Protein AF-A0A966TFN7-F1 (afdb_monomer)

pLDDT: mean 80.76, std 10.46, range [46.75, 93.0]

Solvent-accessible surface area (backbone atoms only — not comparable to full-atom values): 4097 Å² total; per-residue (Å²): 129,87,8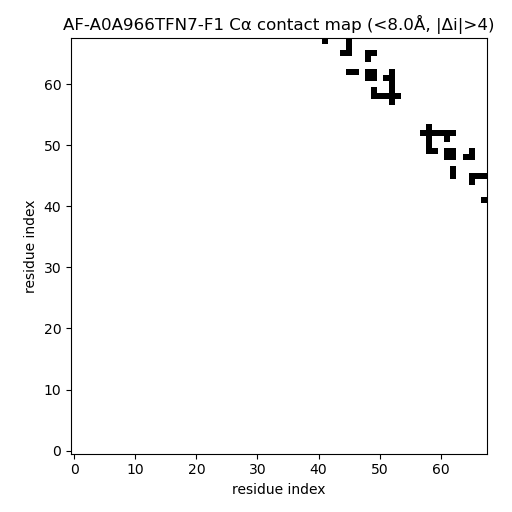6,71,76,82,76,64,91,83,58,80,74,83,63,81,60,53,68,61,54,48,51,49,52,51,47,51,64,75,50,69,52,48,68,60,54,50,47,66,55,47,52,58,54,26,50,50,32,24,53,55,16,47,78,71,76,38,32,71,60,27,36,61,72,40,57,129

Mean predicted aligned error: 11.73 Å

Structure (mmCIF, N/CA/C/O backbone):
data_AF-A0A966TFN7-F1
#
_entry.id   AF-A0A966TFN7-F1
#
loop_
_atom_site.group_PDB
_atom_site.id
_atom_site.type_symbol
_atom_site.label_atom_id
_atom_site.label_alt_id
_atom_site.label_comp_id
_atom_site.label_asym_id
_atom_site.label_entity_id
_atom_site.label_seq_id
_atom_site.pdbx_PDB_ins_code
_atom_site.Cartn_x
_atom_site.Cartn_y
_atom_site.Cartn_z
_atom_site.occupancy
_atom_site.B_iso_or_equiv
_atom_site.auth_seq_id
_atom_site.auth_comp_id
_atom_site.auth_asym_id
_atom_site.auth_atom_id
_atom_site.pdbx_PDB_model_num
ATOM 1 N N . MET A 1 1 ? 37.486 -29.249 -42.371 1.00 46.75 1 MET A N 1
ATOM 2 C CA . MET A 1 1 ? 37.124 -28.768 -41.017 1.00 46.75 1 MET A CA 1
ATOM 3 C C . MET A 1 1 ? 36.577 -27.354 -41.147 1.00 46.75 1 MET A C 1
ATOM 5 O O . MET A 1 1 ? 37.292 -26.491 -41.633 1.00 46.75 1 MET A O 1
ATOM 9 N N . PHE A 1 2 ? 35.297 -27.133 -40.831 1.00 57.31 2 PHE A N 1
ATOM 10 C CA . PHE A 1 2 ? 34.637 -25.835 -41.014 1.00 57.31 2 PHE A CA 1
ATOM 11 C C . PHE A 1 2 ? 35.377 -24.729 -40.247 1.00 57.31 2 PHE A C 1
ATOM 13 O O . PHE A 1 2 ? 35.437 -24.763 -39.018 1.00 57.31 2 PHE A O 1
ATOM 20 N N . GLY A 1 3 ? 35.933 -23.762 -40.983 1.00 60.25 3 GLY A N 1
ATOM 21 C CA . GLY A 1 3 ? 36.690 -22.621 -40.466 1.00 60.25 3 GLY A CA 1
ATOM 22 C C . GLY A 1 3 ? 35.827 -21.675 -39.634 1.00 60.25 3 GLY A C 1
ATOM 23 O O . GLY A 1 3 ? 35.398 -20.621 -40.097 1.00 60.25 3 GLY A O 1
ATOM 24 N N . ARG A 1 4 ? 35.556 -22.047 -38.382 1.00 65.12 4 ARG A N 1
ATOM 25 C CA . ARG A 1 4 ? 34.886 -21.170 -37.422 1.00 65.12 4 ARG A CA 1
ATOM 26 C C . ARG A 1 4 ? 35.888 -20.117 -36.946 1.00 65.12 4 ARG A C 1
ATOM 28 O O . ARG A 1 4 ? 36.853 -20.450 -36.262 1.00 65.12 4 ARG A O 1
ATOM 35 N N . LYS A 1 5 ? 35.649 -18.845 -37.290 1.00 67.00 5 LYS A N 1
ATOM 36 C CA . LYS A 1 5 ? 36.368 -17.709 -36.691 1.00 67.00 5 LYS A CA 1
ATOM 37 C C . LYS A 1 5 ? 36.217 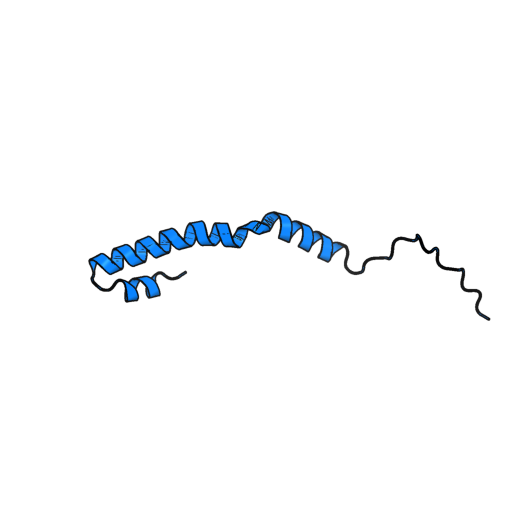-17.777 -35.166 1.00 67.00 5 LYS A C 1
ATOM 39 O O . LYS A 1 5 ? 35.104 -17.969 -34.669 1.00 67.00 5 LYS A O 1
ATOM 44 N N . LYS A 1 6 ? 37.331 -17.651 -34.431 1.00 64.50 6 LYS A N 1
ATOM 45 C CA . LYS A 1 6 ? 37.328 -17.578 -32.962 1.00 64.50 6 LYS A CA 1
ATOM 46 C C . LYS A 1 6 ? 36.422 -16.418 -32.549 1.00 64.50 6 LYS A C 1
ATOM 48 O O . LYS A 1 6 ? 36.577 -15.306 -33.037 1.00 64.50 6 LYS A O 1
ATOM 53 N N . ARG A 1 7 ? 35.429 -16.707 -31.710 1.00 61.25 7 ARG A N 1
ATOM 54 C CA . ARG A 1 7 ? 34.488 -15.705 -31.210 1.00 61.25 7 ARG A CA 1
ATOM 55 C C . ARG A 1 7 ? 35.237 -14.824 -30.213 1.00 61.25 7 ARG A C 1
ATOM 57 O O . ARG A 1 7 ? 35.768 -15.364 -29.246 1.00 61.25 7 ARG A O 1
AT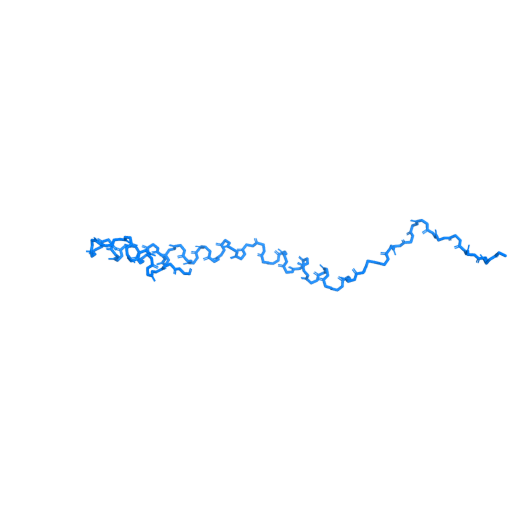OM 64 N N . ASP A 1 8 ? 35.282 -13.516 -30.454 1.00 63.50 8 ASP A N 1
ATOM 65 C CA . ASP A 1 8 ? 35.946 -12.571 -29.556 1.00 63.50 8 ASP A CA 1
ATOM 66 C C . ASP A 1 8 ? 35.433 -12.729 -28.116 1.00 63.50 8 ASP A C 1
ATOM 68 O O . ASP A 1 8 ? 34.217 -12.658 -27.891 1.00 63.50 8 ASP A O 1
ATOM 72 N N . PRO A 1 9 ? 36.323 -12.933 -27.126 1.00 64.56 9 PRO A N 1
ATOM 73 C CA . PRO A 1 9 ? 35.923 -13.117 -25.732 1.00 64.56 9 PRO A CA 1
ATOM 74 C C . PRO A 1 9 ? 35.270 -11.862 -25.134 1.00 64.56 9 PRO A C 1
ATOM 76 O O . PRO A 1 9 ? 34.526 -11.972 -24.163 1.00 64.56 9 PRO A O 1
ATOM 79 N N . ASN A 1 10 ? 35.489 -10.695 -25.751 1.00 61.38 10 ASN A N 1
ATOM 80 C CA . ASN A 1 10 ? 34.942 -9.409 -25.321 1.00 61.38 10 ASN A CA 1
ATOM 81 C C . ASN A 1 10 ? 33.668 -8.984 -26.083 1.00 61.38 10 ASN A C 1
ATOM 83 O O . ASN A 1 10 ? 33.176 -7.870 -25.910 1.00 61.38 10 ASN A O 1
ATOM 87 N N . ALA A 1 11 ? 33.121 -9.845 -26.951 1.00 65.06 11 ALA A N 1
ATOM 88 C CA . ALA A 1 11 ? 31.888 -9.530 -27.665 1.00 65.06 11 ALA A CA 1
ATOM 89 C C . ALA A 1 11 ? 30.692 -9.529 -26.689 1.00 65.06 11 ALA A C 1
ATOM 91 O O . ALA A 1 11 ? 30.463 -10.539 -26.010 1.00 65.06 11 ALA A O 1
ATOM 92 N N . PRO A 1 12 ? 29.882 -8.451 -26.628 1.00 65.88 12 PRO A N 1
ATOM 93 C CA . PRO A 1 12 ? 28.734 -8.400 -25.733 1.00 65.88 12 PRO A CA 1
ATOM 94 C C . PRO A 1 12 ? 27.772 -9.538 -26.080 1.00 65.88 12 PRO A C 1
ATOM 96 O O . PRO A 1 12 ? 27.201 -9.597 -27.175 1.00 65.88 12 PRO A O 1
ATOM 99 N N . LYS A 1 13 ? 27.606 -10.483 -25.145 1.00 69.94 13 LYS A N 1
ATOM 100 C CA . LYS A 1 13 ? 26.663 -11.593 -25.312 1.00 69.94 13 LYS A CA 1
ATOM 101 C C . LYS A 1 13 ? 25.279 -10.996 -25.546 1.00 69.94 13 LYS A C 1
ATOM 103 O O . LYS A 1 13 ? 24.785 -10.234 -24.717 1.00 69.94 13 LYS A O 1
ATOM 108 N N . LYS A 1 14 ? 24.647 -11.352 -26.670 1.00 70.81 14 LYS A N 1
ATOM 109 C CA . LYS A 1 14 ? 23.261 -10.966 -26.958 1.00 70.81 14 LYS A CA 1
ATOM 110 C C . LYS A 1 14 ? 22.375 -11.514 -25.841 1.00 70.81 1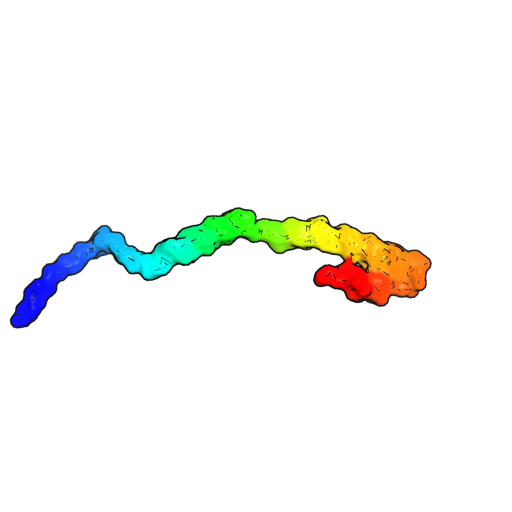4 LYS A C 1
ATOM 112 O O . LYS A 1 14 ? 22.077 -12.707 -25.806 1.00 70.81 14 LYS A O 1
ATOM 117 N N . VAL A 1 15 ? 22.002 -10.648 -24.904 1.00 73.69 15 VAL A N 1
ATOM 118 C CA . VAL A 1 15 ? 21.086 -10.998 -23.822 1.00 73.69 15 VAL A CA 1
ATOM 119 C C . VAL A 1 15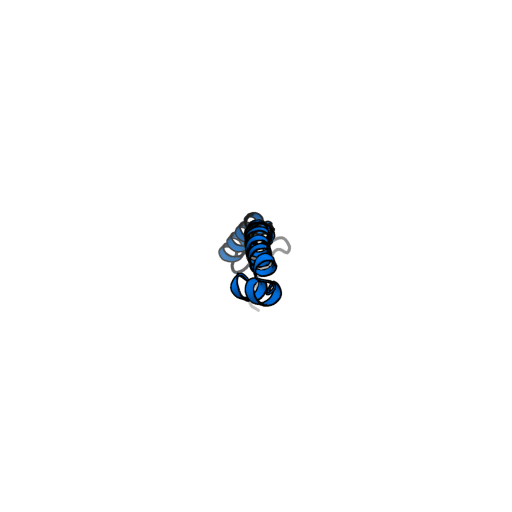 ? 19.721 -11.220 -24.460 1.00 73.69 15 VAL A C 1
ATOM 121 O O . VAL A 1 15 ? 19.151 -10.304 -25.057 1.00 73.69 15 VAL A O 1
ATOM 124 N N . ARG A 1 16 ? 19.215 -12.454 -24.385 1.00 79.56 16 ARG A N 1
ATOM 125 C CA . ARG A 1 16 ? 17.853 -12.771 -24.825 1.00 79.56 16 ARG A CA 1
ATOM 126 C C . ARG A 1 16 ? 16.856 -11.943 -24.004 1.00 79.56 16 ARG A C 1
ATOM 128 O O . ARG A 1 16 ? 17.077 -11.721 -22.818 1.00 79.56 16 ARG A O 1
ATOM 135 N N . PHE A 1 17 ? 15.781 -11.480 -24.644 1.00 82.00 17 PHE A N 1
ATOM 136 C CA . PHE A 1 17 ? 14.698 -10.713 -24.008 1.00 82.00 17 PHE A CA 1
ATOM 137 C C . PHE A 1 17 ? 15.123 -9.386 -23.357 1.00 82.00 17 PHE A C 1
ATOM 139 O O . PHE A 1 17 ? 14.605 -9.012 -22.307 1.00 82.00 17 PHE A O 1
ATOM 146 N N . LYS A 1 18 ? 16.046 -8.644 -23.989 1.00 83.75 18 LYS A N 1
ATOM 147 C CA . LYS A 1 18 ? 16.500 -7.331 -23.498 1.00 83.75 18 LYS A CA 1
ATOM 148 C C . LYS A 1 18 ? 15.327 -6.391 -23.189 1.00 83.75 18 LYS A C 1
ATOM 150 O O . LYS A 1 18 ? 15.307 -5.818 -22.111 1.00 83.75 18 LYS A O 1
ATOM 155 N N . THR A 1 19 ? 14.340 -6.305 -24.080 1.00 85.00 19 THR A N 1
ATOM 156 C CA . THR A 1 19 ? 13.182 -5.407 -23.950 1.00 85.00 19 THR A CA 1
ATOM 157 C C . THR A 1 19 ? 12.310 -5.743 -22.739 1.00 85.00 19 THR A C 1
ATOM 159 O O . THR A 1 19 ? 11.997 -4.865 -21.946 1.00 85.00 19 THR A O 1
ATOM 162 N N . ILE A 1 20 ? 11.983 -7.026 -22.542 1.00 86.94 20 ILE A N 1
ATOM 163 C CA . ILE A 1 20 ? 11.184 -7.491 -21.394 1.00 86.94 20 ILE A CA 1
ATOM 164 C C . ILE A 1 20 ? 11.961 -7.281 -20.092 1.00 86.94 20 ILE A C 1
ATOM 166 O O . ILE A 1 20 ? 11.411 -6.802 -19.103 1.00 86.94 20 ILE A O 1
ATOM 170 N N . ARG A 1 21 ? 13.261 -7.603 -20.092 1.00 86.44 21 ARG A N 1
ATOM 171 C CA . ARG A 1 21 ? 14.123 -7.435 -18.918 1.00 86.44 21 ARG A CA 1
ATOM 172 C C . ARG A 1 21 ? 14.251 -5.967 -18.514 1.00 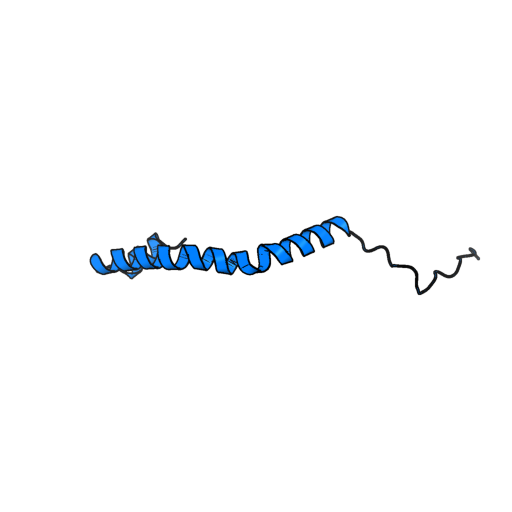86.44 21 ARG A C 1
ATOM 174 O O . ARG A 1 21 ? 14.278 -5.669 -17.323 1.00 86.44 21 ARG A O 1
ATOM 181 N N . ASP A 1 22 ? 14.340 -5.071 -19.488 1.00 87.19 22 ASP A N 1
ATOM 182 C CA . ASP A 1 22 ? 14.458 -3.635 -19.248 1.00 87.19 22 ASP A CA 1
ATOM 183 C C . ASP A 1 22 ? 13.134 -3.042 -18.749 1.00 87.19 22 ASP A C 1
ATOM 185 O O . ASP A 1 22 ? 13.113 -2.355 -17.729 1.00 87.19 22 ASP A O 1
ATOM 189 N N . ALA A 1 23 ? 12.010 -3.432 -19.361 1.00 87.19 23 ALA A N 1
ATOM 190 C CA . ALA A 1 23 ? 10.676 -3.080 -18.881 1.00 87.19 23 ALA A CA 1
ATOM 191 C C . ALA A 1 23 ? 10.442 -3.556 -17.436 1.00 87.19 23 ALA A C 1
ATOM 193 O O . ALA A 1 23 ? 9.972 -2.784 -16.603 1.00 87.19 23 ALA A O 1
ATOM 194 N N . TYR A 1 24 ? 10.842 -4.788 -17.098 1.00 84.31 24 TYR A N 1
ATOM 195 C CA . TYR A 1 24 ? 10.745 -5.305 -15.730 1.00 84.31 24 TYR A CA 1
ATOM 196 C C . TYR A 1 24 ? 11.674 -4.571 -14.754 1.00 84.31 24 TYR A C 1
ATOM 198 O O . TYR A 1 24 ? 11.294 -4.305 -13.617 1.00 84.31 24 TYR A O 1
ATOM 206 N N . SER A 1 25 ? 12.887 -4.216 -15.180 1.00 84.44 25 SER A N 1
ATOM 207 C CA . SER A 1 25 ? 13.833 -3.429 -14.378 1.00 84.44 25 SER A CA 1
ATOM 208 C C . SER A 1 25 ? 13.278 -2.037 -14.052 1.00 84.44 25 SER A C 1
ATOM 210 O O . SER A 1 25 ? 13.338 -1.599 -12.899 1.00 84.44 25 SER A O 1
ATOM 212 N N . LEU A 1 26 ? 12.683 -1.368 -15.044 1.00 83.25 26 LEU A N 1
ATOM 213 C CA . LEU A 1 26 ? 11.997 -0.087 -14.874 1.00 83.25 26 LEU A CA 1
ATOM 214 C C . LEU A 1 26 ? 10.779 -0.230 -13.959 1.00 83.25 26 LEU A C 1
ATOM 216 O O . LEU A 1 26 ? 10.677 0.488 -12.964 1.00 83.25 26 LEU A O 1
ATOM 220 N N . ALA A 1 27 ? 9.911 -1.206 -14.225 1.00 80.62 27 ALA A N 1
ATOM 221 C CA . ALA A 1 27 ? 8.752 -1.498 -13.390 1.00 80.62 27 ALA A CA 1
ATOM 222 C C . ALA A 1 27 ? 9.179 -1.745 -11.935 1.00 80.62 27 ALA A C 1
ATOM 224 O O . ALA A 1 27 ? 8.688 -1.093 -11.022 1.00 80.62 27 ALA A O 1
ATOM 225 N N . ARG A 1 28 ? 10.177 -2.596 -11.693 1.00 79.94 28 ARG A N 1
ATOM 226 C CA . ARG A 1 28 ? 10.679 -2.885 -10.344 1.00 79.94 28 ARG A CA 1
ATOM 227 C C . ARG A 1 28 ? 11.262 -1.652 -9.645 1.00 79.94 28 ARG A C 1
ATOM 229 O O . ARG A 1 28 ? 11.130 -1.543 -8.428 1.00 79.94 28 ARG A O 1
ATOM 236 N N . LYS A 1 29 ? 11.898 -0.728 -10.376 1.00 78.50 29 LYS A N 1
ATOM 237 C CA . LYS A 1 29 ? 12.383 0.546 -9.815 1.00 78.50 29 LYS A CA 1
ATOM 238 C C . LYS A 1 29 ? 11.229 1.440 -9.367 1.00 78.50 29 LYS A C 1
ATOM 240 O O . LYS A 1 29 ? 11.261 1.938 -8.245 1.00 78.50 29 LYS A O 1
ATOM 245 N N . HIS A 1 30 ? 10.219 1.620 -10.212 1.00 77.50 30 HIS A N 1
ATOM 246 C CA . HIS A 1 30 ? 9.101 2.527 -9.930 1.00 77.50 30 HIS A CA 1
ATOM 247 C C . HIS A 1 30 ? 8.072 1.932 -8.961 1.00 77.50 30 HIS A C 1
ATOM 249 O O . HIS A 1 30 ? 7.514 2.649 -8.132 1.00 77.50 30 HIS A O 1
ATOM 255 N N . TYR A 1 31 ? 7.871 0.616 -9.003 1.00 72.12 31 TYR A N 1
ATOM 256 C CA . TYR A 1 31 ? 6.927 -0.104 -8.153 1.00 72.12 31 TYR A CA 1
ATOM 257 C C . TYR A 1 31 ? 7.546 -0.657 -6.862 1.00 72.12 31 TYR A C 1
ATOM 259 O O . TYR A 1 31 ? 6.878 -1.375 -6.120 1.00 72.12 31 TYR A O 1
ATOM 267 N N . LYS A 1 32 ? 8.799 -0.295 -6.543 1.00 75.31 32 LYS A N 1
ATOM 268 C CA . LYS A 1 32 ? 9.543 -0.803 -5.373 1.00 75.31 32 LYS A CA 1
ATOM 269 C C . LYS A 1 32 ? 8.789 -0.644 -4.045 1.00 75.31 32 LYS A C 1
ATOM 271 O O . LYS A 1 32 ? 8.972 -1.451 -3.143 1.00 75.31 32 LYS A O 1
ATOM 276 N N . PHE A 1 33 ? 7.929 0.369 -3.947 1.00 83.12 33 PHE A N 1
ATOM 277 C CA . PHE A 1 33 ? 7.148 0.679 -2.748 1.00 83.12 33 PHE A CA 1
ATOM 278 C C . PHE A 1 33 ? 5.636 0.574 -2.956 1.00 83.12 33 PHE A C 1
ATOM 280 O O . PHE A 1 33 ? 4.885 1.113 -2.150 1.00 83.12 33 PHE A O 1
ATOM 287 N N . VAL A 1 34 ? 5.161 -0.099 -4.010 1.00 84.38 34 VAL A N 1
ATOM 288 C CA . VAL A 1 34 ? 3.710 -0.283 -4.219 1.00 84.38 34 VAL A CA 1
ATOM 289 C C . VAL A 1 34 ? 3.074 -0.955 -3.020 1.00 84.38 34 VAL A C 1
ATOM 291 O O . VAL A 1 34 ? 2.092 -0.444 -2.504 1.00 84.38 34 VAL A O 1
ATOM 294 N N . PHE A 1 35 ? 3.686 -2.029 -2.520 1.00 83.88 35 PHE A N 1
ATOM 295 C CA . PHE A 1 35 ? 3.178 -2.722 -1.343 1.00 83.88 35 PHE A CA 1
ATOM 296 C C . PHE A 1 35 ? 3.083 -1.791 -0.129 1.00 83.88 35 PHE A C 1
ATOM 298 O O . PHE A 1 35 ? 2.049 -1.741 0.522 1.00 83.88 35 PHE A O 1
ATOM 305 N N . LEU A 1 36 ? 4.121 -0.983 0.121 1.00 87.81 36 LEU A N 1
ATOM 306 C CA . LEU A 1 36 ? 4.132 -0.024 1.228 1.00 87.81 36 LEU A CA 1
ATOM 307 C C . LEU A 1 36 ? 3.047 1.053 1.073 1.00 87.81 36 LEU A C 1
ATOM 309 O O . LEU A 1 36 ? 2.414 1.427 2.052 1.00 87.81 36 LEU A O 1
ATOM 313 N N . ARG A 1 37 ? 2.810 1.533 -0.154 1.00 88.06 37 ARG A N 1
ATOM 314 C CA . ARG A 1 37 ? 1.755 2.510 -0.468 1.00 88.06 37 ARG A CA 1
ATOM 315 C C . ARG A 1 37 ? 0.361 1.915 -0.295 1.00 88.06 37 ARG A C 1
ATOM 317 O O . ARG A 1 37 ? -0.494 2.562 0.293 1.00 88.06 37 ARG A O 1
ATOM 324 N N . CYS A 1 38 ? 0.147 0.688 -0.769 1.00 90.44 38 CYS A N 1
ATOM 325 C CA . CYS A 1 38 ? -1.095 -0.044 -0.544 1.00 90.44 38 CYS A CA 1
ATOM 326 C C . CYS A 1 38 ? -1.342 -0.207 0.956 1.00 90.44 38 CYS A C 1
ATOM 328 O O . CYS A 1 38 ? -2.404 0.166 1.438 1.00 90.44 38 CYS A O 1
ATOM 330 N N . LEU A 1 39 ? -0.341 -0.664 1.710 1.00 91.50 39 LEU A N 1
ATOM 331 C CA . LEU A 1 39 ? -0.448 -0.852 3.155 1.00 91.50 39 LEU A CA 1
ATOM 332 C C . LEU A 1 39 ? -0.735 0.476 3.877 1.00 91.50 39 LEU A C 1
ATOM 334 O O . LEU A 1 39 ? -1.581 0.511 4.761 1.00 91.50 39 LEU A O 1
ATOM 338 N N . ALA A 1 40 ? -0.123 1.583 3.446 1.00 92.75 40 ALA A N 1
ATOM 339 C CA . ALA A 1 40 ? -0.373 2.911 4.007 1.00 92.75 40 ALA A CA 1
ATOM 340 C C . ALA A 1 40 ? -1.817 3.410 3.813 1.00 92.75 40 ALA A C 1
ATOM 342 O O . ALA A 1 40 ? -2.291 4.195 4.625 1.00 92.75 40 ALA A O 1
ATOM 343 N N . ILE A 1 41 ? -2.516 2.966 2.764 1.00 92.38 41 ILE A N 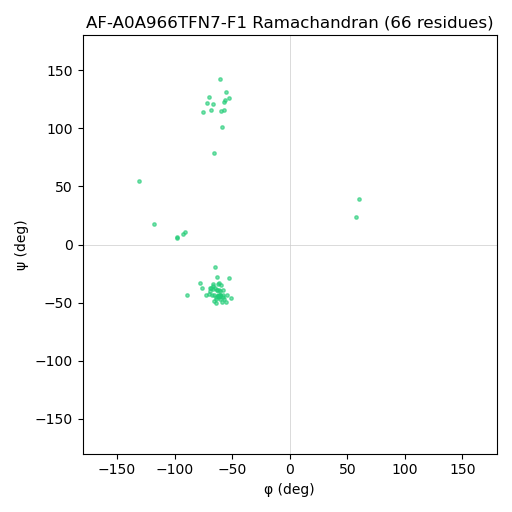1
ATOM 344 C CA . ILE A 1 41 ? -3.922 3.323 2.512 1.00 92.38 41 ILE A CA 1
ATOM 345 C C . ILE A 1 41 ? -4.857 2.330 3.209 1.00 92.38 41 ILE A C 1
ATOM 347 O O . ILE A 1 41 ? -5.836 2.715 3.844 1.00 92.38 41 ILE A O 1
ATOM 351 N N . PHE A 1 42 ? -4.539 1.043 3.112 1.00 92.56 42 PHE A N 1
ATOM 352 C CA . PHE A 1 42 ? -5.388 -0.031 3.604 1.00 92.56 42 PHE A CA 1
ATOM 353 C C . PHE A 1 42 ? -5.349 -0.190 5.124 1.00 92.56 42 PHE A C 1
ATOM 355 O O . PHE A 1 42 ? -6.395 -0.409 5.721 1.00 92.56 42 PHE A O 1
ATOM 362 N N . ALA A 1 43 ? -4.197 -0.018 5.778 1.00 92.94 43 ALA A N 1
ATOM 363 C CA . ALA A 1 43 ? -4.093 -0.121 7.234 1.00 92.94 43 ALA A CA 1
ATOM 364 C C . ALA A 1 43 ? -4.969 0.892 8.003 1.00 92.94 43 ALA A C 1
ATOM 366 O O . ALA A 1 43 ? -5.669 0.463 8.920 1.00 92.94 43 ALA A O 1
ATOM 367 N N . PRO A 1 44 ? -5.001 2.201 7.667 1.00 92.75 44 PRO A N 1
ATOM 368 C CA . PRO A 1 44 ? -5.888 3.137 8.356 1.00 92.75 44 PRO A CA 1
ATOM 369 C C . PRO A 1 44 ? -7.366 2.887 8.036 1.00 92.75 44 PRO A C 1
ATOM 371 O O . PRO A 1 44 ? -8.195 2.973 8.940 1.00 92.75 44 PRO A O 1
ATOM 374 N N . LEU A 1 45 ? -7.707 2.523 6.793 1.00 90.62 45 LEU A N 1
ATOM 375 C CA . LEU A 1 45 ? -9.080 2.156 6.425 1.00 90.62 45 LEU A CA 1
ATOM 376 C C . LEU A 1 45 ? -9.557 0.935 7.225 1.00 90.62 45 LEU A C 1
ATOM 378 O O . LEU A 1 45 ? -10.663 0.919 7.766 1.00 90.62 45 LEU A O 1
ATOM 382 N N . TRP A 1 46 ? -8.686 -0.063 7.353 1.00 93.00 46 TRP A N 1
ATOM 383 C CA . TRP A 1 46 ? -8.947 -1.261 8.133 1.00 93.00 46 TRP A CA 1
ATOM 384 C C . TRP A 1 46 ? -9.108 -0.932 9.621 1.00 93.00 46 TRP A C 1
ATOM 386 O O . TRP A 1 46 ? -10.087 -1.349 10.240 1.00 93.00 46 TRP A O 1
ATOM 396 N N . GLY A 1 47 ? -8.222 -0.092 10.166 1.00 91.44 47 GLY A N 1
ATOM 397 C CA . GLY A 1 47 ? -8.295 0.415 11.537 1.00 91.44 47 GLY A CA 1
ATOM 398 C C . GLY A 1 47 ? -9.592 1.171 11.846 1.00 91.44 47 GLY A C 1
ATOM 399 O O . GLY A 1 47 ? -10.161 0.972 12.918 1.00 9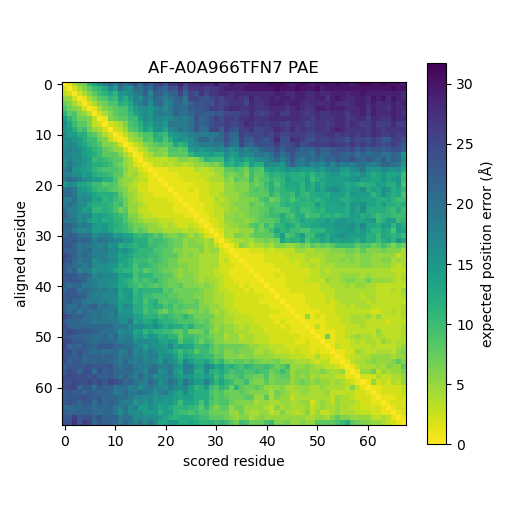1.44 47 GLY A O 1
ATOM 400 N N . LEU A 1 48 ? -10.112 1.969 10.906 1.00 91.88 48 LEU A N 1
ATOM 401 C CA . LEU A 1 48 ? -11.422 2.619 11.045 1.00 91.88 48 LEU A CA 1
ATOM 402 C C . LEU A 1 48 ? -12.554 1.592 11.151 1.00 91.88 48 LEU A C 1
ATOM 404 O O . LEU A 1 48 ? -13.416 1.718 12.019 1.00 91.88 48 LEU A O 1
ATOM 408 N N . GLY A 1 49 ? -12.527 0.548 10.322 1.00 87.06 49 GLY A N 1
ATOM 409 C CA . GLY A 1 49 ? -13.492 -0.549 10.397 1.00 87.06 49 GLY A CA 1
ATOM 410 C C . GLY A 1 49 ? -13.457 -1.292 11.732 1.00 87.06 49 GLY A C 1
ATOM 411 O O . GLY A 1 49 ? -14.501 -1.530 12.341 1.00 87.06 49 GLY A O 1
ATOM 412 N N . ILE A 1 50 ? -12.254 -1.578 12.237 1.00 89.31 50 ILE A N 1
ATOM 413 C CA . ILE A 1 50 ? -12.051 -2.180 13.562 1.00 89.31 50 ILE A CA 1
ATOM 414 C C . ILE A 1 50 ? -12.587 -1.256 14.662 1.00 89.31 50 ILE A C 1
ATOM 416 O O . ILE A 1 50 ? -13.284 -1.721 15.563 1.00 89.31 50 ILE A O 1
ATOM 420 N N . GLY A 1 51 ? -12.304 0.047 14.574 1.00 90.25 51 GLY A N 1
ATOM 421 C CA . GLY A 1 51 ? -12.780 1.055 15.522 1.00 90.25 51 GLY A CA 1
ATOM 422 C C . GLY A 1 51 ? -14.305 1.135 15.572 1.00 90.25 51 GLY A C 1
ATOM 423 O O . GLY A 1 51 ? -14.887 1.119 16.655 1.00 90.25 51 GLY A O 1
ATOM 424 N N . ILE A 1 52 ? -14.965 1.118 14.411 1.00 88.56 52 ILE A N 1
ATOM 425 C CA . ILE A 1 52 ? -16.428 1.040 14.327 1.00 88.56 52 ILE A CA 1
ATOM 426 C C . ILE A 1 52 ? -16.921 -0.268 14.959 1.00 88.56 52 ILE A C 1
ATOM 428 O O . ILE A 1 52 ? -17.829 -0.249 15.784 1.00 88.56 52 ILE A O 1
ATOM 432 N N . GLY A 1 53 ? -16.292 -1.405 14.657 1.00 86.88 53 GLY A N 1
ATOM 433 C CA . GLY A 1 53 ? -16.629 -2.687 15.282 1.00 86.88 53 GLY A CA 1
ATOM 434 C C . GLY A 1 53 ? -16.478 -2.714 16.799 1.00 86.88 53 GLY A C 1
ATOM 435 O O . GLY A 1 53 ? -17.275 -3.365 17.477 1.00 86.88 53 GLY A O 1
ATOM 436 N N . ALA A 1 54 ? -15.484 -2.007 17.336 1.00 89.44 54 ALA A N 1
ATOM 437 C CA . ALA A 1 54 ? -15.277 -1.872 18.772 1.00 89.44 54 ALA A CA 1
ATOM 438 C C . ALA A 1 54 ? -16.440 -1.123 19.442 1.00 89.44 54 ALA A C 1
ATOM 440 O O . ALA A 1 54 ? -16.877 -1.543 20.512 1.00 89.44 54 ALA A O 1
ATOM 441 N N . LEU A 1 55 ? -17.017 -0.106 18.784 1.00 90.06 55 LEU A N 1
ATOM 442 C CA . LEU A 1 55 ? -18.224 0.582 19.272 1.00 90.06 55 LEU A CA 1
ATOM 443 C C . LEU A 1 55 ? -19.429 -0.367 19.383 1.00 90.06 55 LEU A C 1
ATOM 445 O O . LEU A 1 55 ? -20.238 -0.232 20.295 1.00 90.06 55 LEU A O 1
ATOM 449 N N . PHE A 1 56 ? -19.526 -1.360 18.495 1.00 87.94 56 PHE A N 1
ATOM 450 C CA . PHE A 1 56 ? -20.577 -2.387 18.517 1.00 87.94 56 PHE A CA 1
ATOM 451 C C . PHE A 1 56 ? -20.200 -3.641 19.323 1.00 87.94 56 PHE A C 1
ATOM 453 O O . PHE A 1 56 ? -20.897 -4.655 19.246 1.00 87.94 56 PHE A O 1
ATOM 460 N N . ASN A 1 57 ? -19.099 -3.601 20.083 1.00 88.81 57 ASN A N 1
ATOM 461 C CA . ASN A 1 57 ? -18.583 -4.717 20.882 1.00 88.81 57 ASN A CA 1
ATOM 462 C C . ASN A 1 57 ? -18.292 -5.996 20.061 1.00 88.81 57 ASN A C 1
ATOM 464 O O . ASN A 1 57 ? -18.275 -7.112 20.580 1.00 88.81 57 ASN A O 1
ATOM 468 N N . ARG A 1 58 ? -18.066 -5.841 18.749 1.00 87.31 58 ARG A N 1
ATOM 469 C CA . ARG A 1 58 ? -17.711 -6.914 17.805 1.00 87.31 58 ARG A CA 1
ATOM 470 C C . ARG A 1 58 ? -16.497 -6.522 16.950 1.00 87.31 58 ARG A C 1
ATOM 472 O O . ARG A 1 58 ? -16.568 -6.581 15.719 1.00 87.31 58 ARG A O 1
ATOM 479 N N . PRO A 1 59 ? -15.364 -6.139 17.568 1.00 81.00 59 PRO A N 1
ATOM 480 C CA . PRO A 1 59 ? -14.201 -5.637 16.839 1.00 81.00 59 PRO A CA 1
ATOM 481 C C . PRO A 1 59 ? -13.643 -6.665 15.848 1.00 81.00 59 PRO A C 1
ATOM 483 O O . PRO A 1 59 ? -13.323 -6.306 14.721 1.00 81.00 59 PRO A O 1
ATOM 486 N N . GLY A 1 60 ? -13.601 -7.953 16.216 1.00 81.75 60 GLY A N 1
ATOM 487 C CA . GLY A 1 60 ? -13.098 -9.017 15.338 1.00 81.75 60 GLY A CA 1
ATOM 488 C C . GLY A 1 60 ? -13.962 -9.264 14.095 1.00 81.75 60 GLY A C 1
ATOM 489 O O . GLY A 1 60 ? -13.432 -9.513 13.018 1.00 81.75 60 GLY A O 1
ATOM 490 N N . TYR A 1 61 ? -15.288 -9.137 14.215 1.00 81.88 61 TYR A N 1
ATOM 491 C CA . TYR A 1 61 ? -16.200 -9.293 13.078 1.00 81.88 61 TYR A CA 1
ATOM 492 C C . TYR A 1 61 ? -16.069 -8.125 12.093 1.00 81.88 61 TYR A C 1
ATOM 494 O O . TYR A 1 61 ? -15.999 -8.337 10.885 1.00 81.88 61 TYR A O 1
ATOM 502 N N . ALA A 1 62 ? -15.969 -6.895 12.604 1.00 82.44 62 ALA A N 1
ATOM 503 C CA . ALA A 1 62 ? -15.759 -5.729 11.753 1.00 82.44 62 ALA A CA 1
ATOM 504 C C . ALA A 1 62 ? -14.367 -5.725 11.110 1.00 82.44 62 ALA A C 1
ATOM 506 O O . ALA A 1 62 ? -14.266 -5.395 9.937 1.00 82.44 62 ALA A O 1
ATOM 507 N N . ALA A 1 63 ? -13.326 -6.174 11.826 1.00 80.38 63 ALA A N 1
ATOM 508 C CA . ALA A 1 63 ? -11.997 -6.388 11.256 1.00 80.38 63 ALA A CA 1
ATOM 509 C C . ALA A 1 63 ? -12.051 -7.320 10.039 1.00 80.38 63 ALA A C 1
ATOM 511 O O . ALA A 1 63 ? -11.426 -7.053 9.023 1.00 80.38 63 ALA A O 1
ATOM 512 N N . PHE A 1 64 ? -12.810 -8.413 10.118 1.00 84.31 64 PHE A N 1
ATOM 513 C CA . PHE A 1 64 ? -12.926 -9.344 9.000 1.00 84.31 64 PHE A CA 1
ATOM 514 C C . PHE A 1 64 ? -13.702 -8.739 7.822 1.00 84.31 64 PHE A C 1
ATOM 516 O O . PHE A 1 64 ? -13.310 -8.905 6.673 1.00 84.31 64 PHE A O 1
ATOM 523 N N . LEU A 1 65 ? -14.775 -7.995 8.106 1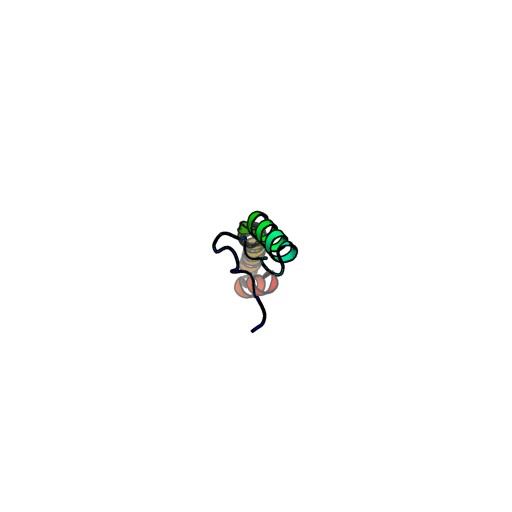.00 83.31 65 LEU A N 1
ATOM 524 C CA . LEU A 1 65 ? -15.585 -7.326 7.084 1.00 83.31 65 LEU A CA 1
ATOM 525 C C . LEU A 1 65 ? -14.849 -6.206 6.349 1.00 83.31 65 LEU A C 1
ATOM 527 O O . LEU A 1 65 ? -15.125 -5.972 5.176 1.00 83.31 65 LEU A O 1
ATOM 531 N N . THR A 1 66 ? -13.962 -5.483 7.032 1.00 82.31 66 THR A N 1
ATOM 532 C CA . THR A 1 66 ? -13.234 -4.349 6.448 1.00 82.31 66 THR A CA 1
ATOM 533 C C . THR A 1 66 ? -11.831 -4.713 5.982 1.00 82.31 66 THR A C 1
ATOM 535 O O . THR A 1 66 ? -11.073 -3.813 5.613 1.00 82.31 66 THR A O 1
ATOM 538 N N . PHE A 1 67 ? -11.468 -6.000 6.016 1.00 83.56 67 PHE A N 1
ATOM 539 C CA . PHE A 1 67 ? -10.198 -6.480 5.487 1.00 83.56 67 PHE A CA 1
ATOM 540 C C . PHE A 1 67 ? -10.179 -6.300 3.955 1.00 83.56 67 PHE A C 1
ATOM 542 O O . PHE A 1 67 ? -11.079 -6.816 3.289 1.00 83.56 67 PHE A O 1
ATOM 549 N N . PRO A 1 68 ? -9.217 -5.539 3.407 1.00 74.81 68 PRO A N 1
ATOM 550 C CA . PRO A 1 68 ? -9.151 -5.241 1.978 1.00 74.81 68 PRO A CA 1
ATOM 551 C C . PRO A 1 68 ? -8.601 -6.382 1.117 1.00 74.81 68 PRO A C 1
ATOM 553 O O . PRO A 1 68 ? -7.843 -7.232 1.638 1.00 74.81 68 PRO A O 1
#

Radius of gyration: 26.51 Å; Cα contacts (8 Å, |Δi|>4): 26; chains: 1; bounding box: 58×32×62 Å

Sequence (68 aa):
MFGRKKRDPNAPKKVRFKTIRDAYSLARKHYKFVFLRCLAIFAPLWGLGIGIGALFNRPGYAAFLTFP

Foldseek 3Di:
DPPDDDDPPPPPPPDPPPVVVVVVVVCCVVCVCVVVVCCVVLVVQLVVQLVVCVVVVRSVVSSVVSRD

Nearest PDB structures (foldseek):
  3j6t-assembly1_D  TM=3.265E-01  e=9.903E+00  dengue virus type 3

Secondary structure (DSSP, 8-state):
----PPPPTTS----TTHHHHHHHHHHHHHTTTHHHHHHHHHHHHHHHHHHHHHHTT-HHHHHHHT--